Protein AF-A0A0C9XLL5-F1 (afdb_monomer)

Solvent-accessible surface area (backbone atoms only — not comparable to full-atom values): 9122 Å² total; per-residue (Å²): 134,85,80,80,77,79,77,71,80,75,76,71,83,69,91,74,73,85,79,80,63,70,62,40,36,56,24,66,57,51,36,49,48,52,44,68,40,61,36,88,85,76,71,39,25,60,78,68,57,60,65,78,82,30,61,95,36,66,70,51,41,51,52,50,52,53,38,50,56,54,44,56,51,38,53,75,52,70,66,37,65,68,56,43,41,71,76,36,52,50,42,59,31,64,96,36,18,88,43,14,66,64,52,38,53,51,51,52,51,54,57,54,53,67,67,54,70,58,96,68,65,84,87,74,72,88,76,86,73,87,80,89,86,81,84,81,90,79,88,87,83,88,133

Radius of gyration: 28.2 Å; Cα contacts (8 Å, |Δi|>4): 95; chains: 1; bounding box: 56×106×35 Å

Secondary structure (DSSP, 8-state):
-----------------PPP--SSTTHHHHHHHHHHSPPTTTSS-GGG--GGGTTT-HHHHHHHHHHHHHHHHHHHTTT-HHHHHHH-GGGT-GGGTTTHHHHHHHHHHHHHHHHS--SS-----------------------

Organism: NCBI:txid1095629

Structure (mmCIF, N/CA/C/O backbone):
data_AF-A0A0C9XLL5-F1
#
_entry.id   AF-A0A0C9XLL5-F1
#
loop_
_atom_site.group_PDB
_atom_site.id
_atom_site.type_symbol
_atom_site.label_atom_id
_atom_site.label_alt_id
_atom_site.label_comp_id
_atom_site.label_asym_id
_atom_site.label_entity_id
_atom_site.label_seq_id
_atom_site.pdbx_PDB_ins_code
_atom_site.Cartn_x
_atom_site.Cartn_y
_atom_site.Cartn_z
_atom_site.occupancy
_atom_site.B_iso_or_equiv
_atom_site.auth_seq_id
_atom_site.auth_comp_id
_atom_site.auth_asym_id
_atom_site.auth_atom_id
_atom_site.pdbx_PDB_model_num
ATOM 1 N N . SER A 1 1 ? 40.846 -30.396 18.733 1.00 47.41 1 SER A N 1
ATOM 2 C CA . SER A 1 1 ? 40.254 -29.055 18.605 1.00 47.41 1 SER A CA 1
ATOM 3 C C . SER A 1 1 ? 39.595 -28.945 17.247 1.00 47.41 1 SER A C 1
ATOM 5 O O . SER A 1 1 ? 40.275 -28.665 16.270 1.00 47.41 1 SER A O 1
ATOM 7 N N . GLU A 1 2 ? 38.308 -29.281 17.164 1.00 43.75 2 GLU A N 1
ATOM 8 C CA . GLU A 1 2 ? 37.515 -29.089 15.946 1.00 43.75 2 GLU A CA 1
ATOM 9 C C . GLU A 1 2 ? 37.257 -27.595 15.758 1.00 43.75 2 GLU A C 1
ATOM 11 O O . GLU A 1 2 ? 36.658 -26.938 16.610 1.00 43.75 2 GLU A O 1
ATOM 16 N N . ALA A 1 3 ? 37.757 -27.048 14.653 1.00 49.66 3 ALA A N 1
ATOM 17 C CA . ALA A 1 3 ? 37.430 -25.702 14.225 1.00 49.66 3 ALA A CA 1
ATOM 18 C C . ALA A 1 3 ? 35.967 -25.700 13.765 1.00 49.66 3 ALA A C 1
ATOM 20 O O . ALA A 1 3 ? 35.646 -26.193 12.684 1.00 49.66 3 ALA A O 1
ATOM 21 N N . GLY A 1 4 ? 35.079 -25.171 14.609 1.00 49.53 4 GLY A N 1
ATOM 22 C CA . GLY A 1 4 ? 33.696 -24.898 14.242 1.00 49.53 4 GLY A CA 1
ATOM 23 C C . GLY A 1 4 ? 33.673 -23.973 13.031 1.00 49.53 4 GLY A C 1
ATOM 24 O O . GLY A 1 4 ? 33.937 -22.778 13.155 1.00 49.53 4 GLY A O 1
ATOM 25 N N . SER A 1 5 ? 33.395 -24.535 11.854 1.00 48.09 5 SER A N 1
ATOM 26 C CA . SER A 1 5 ? 33.100 -23.757 10.656 1.00 48.09 5 SER A CA 1
ATOM 27 C C . SER A 1 5 ? 31.869 -22.913 10.944 1.00 48.09 5 SER A C 1
ATOM 29 O O . SER A 1 5 ? 30.747 -23.413 10.987 1.00 48.09 5 SER A O 1
ATOM 31 N N . ILE A 1 6 ? 32.097 -21.621 11.163 1.00 48.56 6 ILE A N 1
ATOM 32 C CA . ILE A 1 6 ? 31.062 -20.599 11.163 1.00 48.56 6 ILE A CA 1
ATOM 33 C C . ILE A 1 6 ? 30.532 -20.576 9.731 1.00 48.56 6 ILE A C 1
ATOM 35 O O . ILE A 1 6 ? 31.132 -19.977 8.838 1.00 48.56 6 ILE A O 1
ATOM 39 N N . ILE A 1 7 ? 29.434 -21.292 9.498 1.00 50.47 7 ILE A N 1
ATOM 40 C CA . ILE A 1 7 ? 28.661 -21.186 8.268 1.00 50.47 7 ILE A CA 1
ATOM 41 C C . ILE A 1 7 ? 28.067 -19.780 8.296 1.00 50.47 7 ILE A C 1
ATOM 43 O O . ILE A 1 7 ? 26.999 -19.548 8.857 1.00 50.47 7 ILE A O 1
ATOM 47 N N . ALA A 1 8 ? 28.798 -18.813 7.743 1.00 49.16 8 ALA A N 1
ATOM 48 C CA . ALA 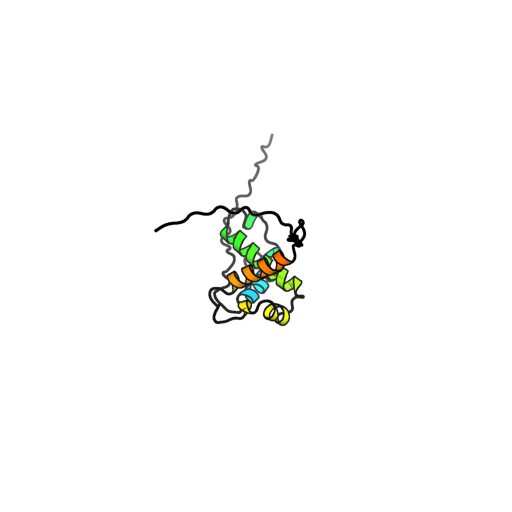A 1 8 ? 28.204 -17.545 7.370 1.00 49.16 8 ALA A CA 1
ATOM 49 C C . ALA A 1 8 ? 27.037 -17.885 6.430 1.00 49.16 8 ALA A C 1
ATOM 51 O O . ALA A 1 8 ? 27.262 -18.615 5.455 1.00 49.16 8 ALA A O 1
ATOM 52 N N . PRO A 1 9 ? 25.800 -17.443 6.718 1.00 51.94 9 PRO A N 1
ATOM 53 C CA . PRO A 1 9 ? 24.673 -17.734 5.854 1.00 51.94 9 PRO A CA 1
ATOM 54 C C . PRO A 1 9 ? 24.999 -17.148 4.485 1.00 51.94 9 PRO A C 1
ATOM 56 O O . PRO A 1 9 ? 25.094 -15.935 4.296 1.00 51.94 9 PRO A O 1
ATOM 59 N N . THR A 1 10 ? 25.251 -18.035 3.527 1.00 50.78 10 THR A N 1
ATOM 60 C CA . THR A 1 10 ? 25.358 -17.674 2.124 1.00 50.78 10 THR A CA 1
ATOM 61 C C . THR A 1 10 ? 23.991 -17.126 1.763 1.00 50.78 10 THR A C 1
ATOM 63 O O . THR A 1 10 ? 23.022 -17.877 1.681 1.00 50.78 10 THR A O 1
ATOM 66 N N . PHE A 1 11 ? 23.894 -15.799 1.652 1.00 51.62 11 PHE A N 1
ATOM 67 C CA . PHE A 1 11 ? 22.674 -15.112 1.255 1.00 51.62 11 PHE A CA 1
ATOM 68 C C . PHE A 1 11 ? 22.254 -15.679 -0.093 1.00 51.62 11 PHE A C 1
ATOM 70 O O . PHE A 1 11 ? 22.790 -15.293 -1.136 1.00 51.62 11 PHE A O 1
ATOM 77 N N . GLN A 1 12 ? 21.322 -16.635 -0.064 1.00 52.62 12 GLN A N 1
ATOM 78 C CA . GLN A 1 12 ? 20.666 -17.122 -1.258 1.00 52.62 12 GLN A CA 1
ATOM 79 C C . GLN A 1 12 ? 20.182 -15.879 -1.983 1.00 52.62 12 GLN A C 1
ATOM 81 O O . GLN A 1 12 ? 19.473 -15.042 -1.418 1.00 52.62 12 GLN A O 1
ATOM 86 N N . HIS A 1 13 ? 20.666 -15.704 -3.210 1.00 50.34 13 HIS A N 1
ATOM 87 C CA . HIS A 1 13 ? 20.252 -14.605 -4.054 1.00 50.34 13 HIS A CA 1
ATOM 88 C C . HIS A 1 13 ? 18.809 -14.893 -4.435 1.00 50.34 13 HIS A C 1
ATOM 90 O O . HIS A 1 13 ? 18.504 -15.531 -5.438 1.00 50.34 13 HIS A O 1
ATOM 96 N N . PHE A 1 14 ? 17.910 -14.517 -3.541 1.00 57.44 14 PHE A N 1
ATOM 97 C CA . PHE A 1 14 ? 16.517 -14.796 -3.700 1.00 57.44 14 PHE A CA 1
ATOM 98 C C . PHE A 1 14 ? 16.015 -13.966 -4.881 1.00 57.44 14 PHE A C 1
ATOM 100 O O . PHE A 1 14 ? 15.966 -12.731 -4.828 1.00 57.44 14 PHE A O 1
ATOM 107 N N . ASN A 1 15 ? 15.657 -14.659 -5.961 1.00 64.00 15 ASN A N 1
ATOM 108 C CA . ASN A 1 15 ? 15.034 -14.092 -7.155 1.00 64.00 15 ASN A CA 1
ATOM 109 C C . ASN A 1 15 ? 13.546 -13.775 -6.912 1.00 64.00 15 ASN A C 1
ATOM 111 O O . ASN A 1 15 ? 12.718 -13.947 -7.802 1.00 64.00 15 ASN A O 1
ATOM 115 N N . PHE A 1 16 ? 13.174 -13.344 -5.703 1.00 70.94 16 PHE A N 1
ATOM 116 C CA . PHE A 1 16 ? 11.842 -12.815 -5.444 1.00 70.94 16 PHE A CA 1
ATOM 117 C C . PHE A 1 16 ? 11.875 -11.287 -5.457 1.00 70.94 16 PHE A C 1
ATOM 119 O O . PHE A 1 16 ? 12.710 -10.640 -4.826 1.00 70.94 16 PHE A O 1
ATOM 126 N N . ALA A 1 17 ? 10.944 -10.703 -6.206 1.00 76.88 17 ALA A N 1
ATOM 127 C CA . ALA A 1 17 ? 10.742 -9.267 -6.295 1.00 76.88 17 ALA A CA 1
ATOM 128 C C . ALA A 1 17 ? 9.326 -8.937 -5.832 1.00 76.88 17 ALA A C 1
ATOM 130 O O . ALA A 1 17 ? 8.379 -9.673 -6.108 1.00 76.88 17 ALA A O 1
ATOM 131 N N . ILE A 1 18 ? 9.169 -7.803 -5.149 1.00 80.50 18 ILE A N 1
ATOM 132 C CA . ILE A 1 18 ? 7.838 -7.300 -4.814 1.00 80.50 18 ILE A CA 1
ATOM 133 C C . ILE A 1 18 ? 7.176 -6.833 -6.124 1.00 80.50 18 ILE A C 1
ATOM 135 O O . ILE A 1 18 ? 7.711 -5.901 -6.752 1.00 80.50 18 ILE A O 1
ATOM 139 N N . PRO A 1 19 ? 6.041 -7.436 -6.540 1.00 81.88 19 PRO A N 1
ATOM 140 C CA . PRO A 1 19 ? 5.427 -7.124 -7.824 1.00 81.88 19 PRO A CA 1
ATOM 141 C C . PRO A 1 19 ? 4.947 -5.677 -7.870 1.00 81.88 19 PRO A C 1
ATOM 143 O O . PRO A 1 19 ? 4.444 -5.139 -6.875 1.00 81.88 19 PRO A O 1
ATOM 146 N N . ASP A 1 20 ? 5.079 -5.044 -9.032 1.00 83.69 20 ASP A N 1
ATOM 147 C CA . ASP A 1 20 ? 4.615 -3.675 -9.225 1.00 83.69 20 ASP A CA 1
ATOM 148 C C . ASP A 1 20 ? 3.090 -3.579 -9.165 1.00 83.69 20 ASP A C 1
ATOM 150 O O . ASP A 1 20 ? 2.354 -4.450 -9.624 1.00 83.69 20 ASP A O 1
ATOM 154 N N . LEU A 1 21 ? 2.606 -2.480 -8.589 1.00 81.38 21 LEU A N 1
ATOM 155 C CA . LEU A 1 21 ? 1.175 -2.251 -8.375 1.00 81.38 21 LEU A CA 1
ATOM 156 C C . LEU A 1 21 ? 0.442 -1.895 -9.684 1.00 81.38 21 LEU A C 1
ATOM 158 O O . LEU A 1 21 ? -0.785 -1.981 -9.758 1.00 81.38 21 LEU A O 1
ATOM 162 N N . GLY A 1 22 ? 1.188 -1.558 -10.741 1.00 79.62 22 GLY A N 1
ATOM 163 C CA . GLY A 1 22 ? 0.651 -1.058 -12.004 1.00 79.62 22 GLY A CA 1
ATOM 164 C C . GLY A 1 22 ? 0.127 0.378 -11.892 1.00 79.62 22 GLY A C 1
ATOM 165 O O . GLY A 1 22 ? 0.213 1.015 -10.844 1.00 79.62 22 GLY A O 1
ATOM 166 N N . ARG A 1 23 ? -0.415 0.899 -12.996 1.00 78.56 23 ARG A N 1
ATOM 167 C CA . ARG A 1 23 ? -0.879 2.292 -13.123 1.00 78.56 23 ARG A CA 1
ATOM 168 C C . ARG A 1 23 ? -2.405 2.368 -13.188 1.00 78.56 23 ARG A C 1
ATOM 170 O O . ARG A 1 23 ? -2.969 2.834 -14.169 1.00 78.56 23 ARG A O 1
ATOM 177 N N . THR A 1 24 ? -3.078 1.815 -12.180 1.00 80.12 24 THR A N 1
ATOM 178 C CA . THR A 1 24 ? -4.549 1.711 -12.152 1.00 80.12 24 THR A CA 1
ATOM 179 C C . THR A 1 24 ? -5.147 2.499 -10.984 1.00 80.12 24 THR A C 1
ATOM 181 O O . THR A 1 24 ? -4.518 2.640 -9.932 1.00 80.12 24 THR A O 1
ATOM 184 N N . CYS A 1 25 ? -6.384 2.981 -11.138 1.00 75.50 25 CYS A N 1
ATOM 185 C CA . CYS A 1 25 ? -7.188 3.626 -10.085 1.00 75.50 25 CYS A CA 1
ATOM 186 C C . CYS A 1 25 ? -7.678 2.645 -8.996 1.00 75.50 25 CYS A C 1
ATOM 188 O O . CYS A 1 25 ? -8.533 2.958 -8.182 1.00 75.50 25 CYS A O 1
ATOM 190 N N . SER A 1 26 ? -7.134 1.431 -8.944 1.00 84.00 26 SER A N 1
ATOM 191 C CA . SER A 1 26 ? -7.367 0.474 -7.854 1.00 84.00 26 SER A CA 1
ATOM 192 C C . SER A 1 26 ? -6.072 -0.223 -7.441 1.00 84.00 26 SER A C 1
ATOM 194 O O . SER A 1 26 ? -6.086 -1.283 -6.818 1.00 84.00 26 SER A O 1
ATOM 196 N N . ALA A 1 27 ? -4.926 0.381 -7.773 1.00 88.81 27 ALA A N 1
ATOM 197 C CA . ALA A 1 27 ? -3.609 -0.136 -7.421 1.00 88.81 27 ALA A CA 1
ATOM 198 C C . ALA A 1 27 ? -3.431 -0.286 -5.898 1.00 88.81 27 ALA A C 1
ATOM 200 O O . ALA A 1 27 ? -2.720 -1.182 -5.452 1.00 88.81 27 ALA A O 1
ATOM 201 N N . TRP A 1 28 ? -4.116 0.535 -5.096 1.00 90.38 28 TRP A N 1
ATOM 202 C CA . TRP A 1 28 ? -4.091 0.437 -3.636 1.00 90.38 28 TRP A CA 1
ATOM 203 C C . TRP A 1 28 ? -4.753 -0.855 -3.125 1.00 90.38 28 TRP A C 1
ATOM 205 O O . TRP A 1 28 ? -4.265 -1.439 -2.168 1.00 90.38 28 TRP A O 1
ATOM 215 N N . LYS A 1 29 ? -5.765 -1.407 -3.810 1.00 91.88 29 LYS A N 1
ATOM 216 C CA . LYS A 1 29 ? -6.338 -2.718 -3.445 1.00 91.88 29 LYS A CA 1
ATOM 217 C C . LYS A 1 29 ? -5.321 -3.845 -3.600 1.00 91.88 29 LYS A C 1
ATOM 219 O O . LYS A 1 29 ? -5.270 -4.771 -2.799 1.00 91.88 29 LYS A O 1
ATOM 224 N N . ARG A 1 30 ? -4.456 -3.742 -4.616 1.00 90.88 30 ARG A N 1
ATOM 225 C CA . ARG A 1 30 ? -3.343 -4.684 -4.808 1.00 90.88 30 ARG A CA 1
ATOM 226 C C . ARG A 1 30 ? -2.307 -4.570 -3.699 1.00 90.88 30 ARG A C 1
ATOM 228 O O . ARG A 1 30 ? -1.656 -5.564 -3.414 1.00 90.88 30 ARG A O 1
ATOM 235 N N . VAL A 1 31 ? -2.159 -3.397 -3.079 1.00 91.25 31 VAL A N 1
ATOM 236 C CA . VAL A 1 31 ? -1.324 -3.245 -1.882 1.00 91.25 31 VAL A CA 1
ATOM 237 C C . VAL A 1 31 ? -1.882 -4.087 -0.749 1.00 91.25 31 VAL A C 1
ATOM 239 O O . VAL A 1 31 ? -1.129 -4.877 -0.198 1.00 91.25 31 VAL A O 1
ATOM 242 N N . ILE A 1 32 ? -3.180 -3.960 -0.453 1.00 91.94 32 ILE A N 1
ATOM 243 C CA . ILE A 1 32 ? -3.836 -4.735 0.610 1.00 91.94 32 ILE A CA 1
ATOM 244 C C . ILE A 1 32 ? -3.674 -6.231 0.338 1.00 91.94 32 ILE A C 1
ATOM 246 O O . ILE A 1 32 ? -3.134 -6.957 1.166 1.00 91.94 32 ILE A O 1
ATOM 250 N N . LYS A 1 33 ? -3.977 -6.651 -0.896 1.00 90.31 33 LYS A N 1
ATOM 251 C CA . LYS A 1 33 ? -3.784 -8.028 -1.358 1.00 90.31 33 LYS A CA 1
ATOM 252 C C . LYS A 1 33 ? -2.342 -8.515 -1.161 1.00 90.31 33 LYS A C 1
ATOM 254 O O . LYS A 1 33 ? -2.127 -9.555 -0.564 1.00 90.31 33 LYS A O 1
ATOM 259 N N . GLN A 1 34 ? -1.341 -7.757 -1.613 1.00 88.69 34 GLN A N 1
ATOM 260 C CA . GLN A 1 34 ? 0.076 -8.121 -1.448 1.00 88.69 34 GLN A CA 1
ATOM 261 C C . GLN A 1 34 ? 0.544 -8.114 0.013 1.00 88.69 34 GLN A C 1
ATOM 263 O O . GLN A 1 34 ? 1.541 -8.761 0.328 1.00 88.69 34 GLN A O 1
ATOM 268 N N . TRP A 1 35 ? -0.108 -7.336 0.876 1.00 90.38 35 TRP A N 1
ATOM 269 C CA . TRP A 1 35 ? 0.240 -7.228 2.286 1.00 90.38 35 TRP A CA 1
ATOM 270 C C . TRP A 1 35 ? -0.296 -8.407 3.100 1.00 90.38 35 TRP A C 1
ATOM 272 O O . TRP A 1 35 ? 0.408 -8.916 3.970 1.00 90.38 35 TRP A O 1
ATOM 282 N N . GLU A 1 36 ? -1.515 -8.850 2.790 1.00 88.75 36 GLU A N 1
ATOM 283 C CA . GLU A 1 36 ? -2.218 -9.909 3.518 1.00 88.75 36 GLU A CA 1
ATOM 284 C C . GLU A 1 36 ? -2.015 -11.301 2.915 1.00 88.75 36 GLU A C 1
ATOM 286 O O . GLU A 1 36 ? -1.960 -12.283 3.654 1.00 88.75 36 GLU A O 1
ATOM 291 N N . GLU A 1 37 ? -1.878 -11.412 1.592 1.00 87.69 37 GLU A N 1
ATOM 292 C CA . GLU A 1 37 ? -1.715 -12.712 0.950 1.00 87.69 37 GLU A CA 1
ATOM 293 C C . GLU A 1 37 ? -0.313 -13.279 1.153 1.00 87.69 37 GLU A C 1
ATOM 295 O O . GLU A 1 37 ? 0.715 -12.613 0.992 1.00 87.69 37 GLU A O 1
ATOM 300 N N . VAL A 1 38 ? -0.284 -14.575 1.457 1.00 84.12 38 VAL A N 1
ATOM 301 C CA . VAL A 1 38 ? 0.948 -15.352 1.509 1.00 84.12 38 VAL A CA 1
ATOM 302 C C . VAL A 1 38 ? 1.518 -15.444 0.101 1.00 84.12 38 VAL A C 1
ATOM 304 O O . VAL A 1 38 ? 0.881 -15.968 -0.815 1.00 84.12 38 VAL A O 1
ATOM 307 N N . ASN A 1 39 ? 2.747 -14.965 -0.082 1.00 79.00 39 ASN A N 1
ATOM 308 C CA . ASN A 1 39 ? 3.409 -15.095 -1.367 1.00 79.00 39 ASN A CA 1
ATOM 309 C C . ASN A 1 39 ? 3.726 -16.584 -1.622 1.00 79.00 39 ASN A C 1
ATOM 311 O O . ASN A 1 39 ? 4.364 -17.225 -0.782 1.00 79.00 39 ASN A O 1
ATOM 315 N N . PRO A 1 40 ? 3.325 -17.160 -2.770 1.00 78.69 40 PRO A N 1
ATOM 316 C CA . PRO A 1 40 ? 3.490 -18.589 -3.030 1.00 78.69 40 PRO A CA 1
ATOM 317 C C . PRO A 1 40 ? 4.958 -19.027 -3.088 1.00 78.69 40 PRO A C 1
ATOM 319 O O . PRO A 1 40 ? 5.234 -20.202 -2.837 1.00 78.69 40 PRO A O 1
ATOM 322 N N . VAL A 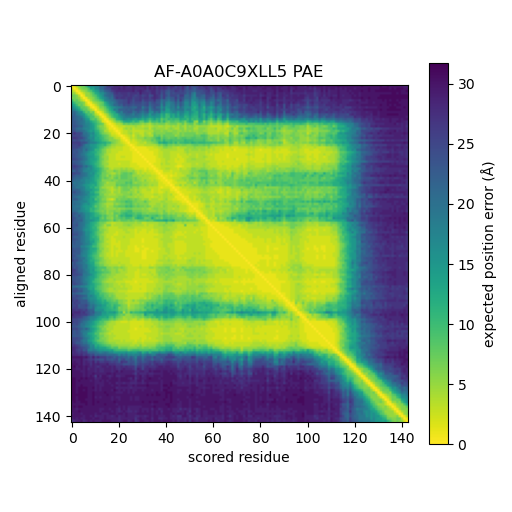1 41 ? 5.871 -18.097 -3.397 1.00 78.38 41 VAL A N 1
ATOM 323 C CA . VAL A 1 41 ? 7.318 -18.327 -3.488 1.00 78.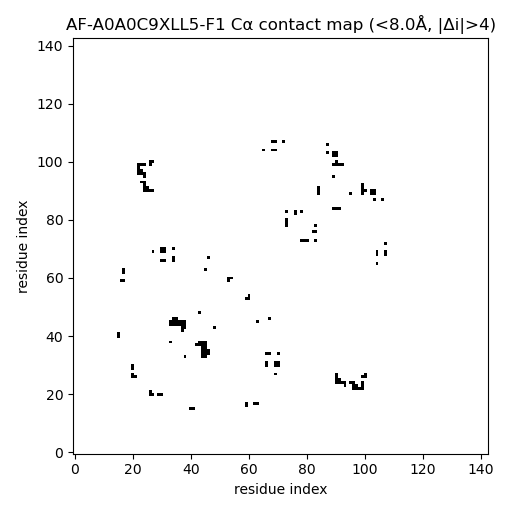38 41 VAL A CA 1
ATOM 324 C C . VAL A 1 41 ? 7.956 -18.293 -2.108 1.00 78.38 41 VAL A C 1
ATOM 326 O O . VAL A 1 41 ? 8.661 -19.225 -1.742 1.00 78.38 41 VAL A O 1
ATOM 329 N N . THR A 1 42 ? 7.704 -17.238 -1.330 1.00 77.75 42 THR A N 1
ATOM 330 C CA . THR A 1 42 ? 8.361 -17.084 -0.025 1.00 77.75 42 THR A CA 1
ATOM 331 C C . THR A 1 42 ? 7.645 -17.824 1.095 1.00 77.75 42 THR A C 1
ATOM 333 O O . THR A 1 42 ? 8.245 -18.025 2.135 1.00 77.75 42 THR A O 1
ATOM 336 N N . LYS A 1 43 ? 6.379 -18.224 0.911 1.00 81.38 43 LYS A N 1
ATOM 337 C CA . LYS A 1 43 ? 5.497 -18.767 1.964 1.00 81.38 43 LYS A CA 1
ATOM 338 C C . LYS A 1 43 ? 5.258 -17.812 3.141 1.00 81.38 43 LYS A C 1
ATOM 340 O O . LYS A 1 43 ? 4.682 -18.217 4.144 1.00 81.38 43 LYS A O 1
ATOM 345 N N . HIS A 1 44 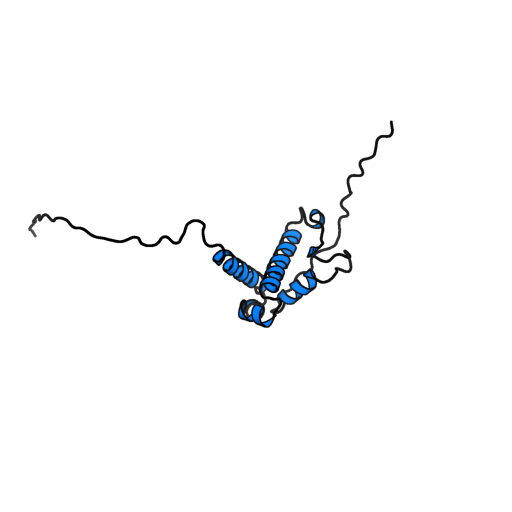? 5.611 -16.536 2.984 1.00 82.19 44 HIS A N 1
ATOM 346 C CA . HIS A 1 44 ? 5.387 -15.486 3.974 1.00 82.19 44 HIS A CA 1
ATOM 347 C C . HIS A 1 44 ? 4.562 -14.345 3.378 1.00 82.19 44 HIS A C 1
ATOM 349 O O . HIS A 1 44 ? 4.685 -14.017 2.191 1.00 82.19 44 HIS A O 1
ATOM 355 N N . THR A 1 45 ? 3.738 -13.719 4.216 1.00 86.94 45 THR A N 1
ATOM 356 C CA . THR A 1 45 ? 3.077 -12.453 3.877 1.00 86.94 45 THR A CA 1
ATOM 357 C C . THR A 1 45 ? 4.099 -11.318 3.901 1.00 86.94 45 THR A C 1
ATOM 359 O O . THR A 1 45 ? 5.137 -11.432 4.552 1.00 86.94 45 THR A O 1
ATOM 362 N N . LEU A 1 46 ? 3.842 -10.207 3.206 1.00 84.94 46 LEU A N 1
ATOM 363 C CA . LEU A 1 46 ? 4.826 -9.121 3.114 1.00 84.94 46 LEU A CA 1
ATOM 364 C C . LEU A 1 46 ? 5.142 -8.460 4.472 1.00 84.94 46 LEU A C 1
ATOM 366 O O . LEU A 1 46 ? 6.242 -7.933 4.646 1.00 84.94 46 LEU A O 1
ATOM 370 N N . LYS A 1 47 ? 4.211 -8.513 5.436 1.00 85.38 47 LYS A N 1
ATOM 371 C CA . LYS A 1 47 ? 4.436 -8.049 6.818 1.00 85.38 47 LYS A CA 1
ATOM 372 C C . LYS A 1 47 ? 5.390 -8.948 7.614 1.00 85.38 47 LYS A C 1
ATOM 374 O O . LYS A 1 47 ? 6.044 -8.450 8.522 1.00 85.38 47 LYS A O 1
ATOM 379 N N . ASP A 1 48 ? 5.492 -10.227 7.249 1.00 86.56 48 ASP A N 1
ATOM 380 C CA . ASP A 1 48 ? 6.305 -11.230 7.949 1.00 86.56 48 ASP A CA 1
ATOM 381 C C . ASP A 1 48 ? 7.678 -11.432 7.284 1.00 86.56 48 ASP A C 1
ATOM 383 O O . ASP A 1 48 ? 8.427 -12.340 7.642 1.00 86.56 48 ASP A O 1
ATOM 387 N N . TRP A 1 49 ? 8.015 -10.625 6.272 1.00 84.62 49 TRP A N 1
ATOM 388 C CA . TRP A 1 49 ? 9.318 -10.710 5.619 1.00 84.62 49 TRP A CA 1
ATOM 389 C C . TRP A 1 49 ? 10.430 -10.272 6.570 1.00 84.62 49 TRP A C 1
ATOM 391 O O . TRP A 1 49 ? 10.378 -9.187 7.149 1.00 84.62 49 TRP A O 1
ATOM 401 N N . LEU A 1 50 ? 11.470 -11.100 6.664 1.00 82.94 50 LEU A N 1
ATOM 402 C CA . LEU A 1 50 ? 12.668 -10.802 7.442 1.00 82.94 50 LEU A CA 1
ATOM 403 C C . LEU A 1 50 ? 13.371 -9.554 6.894 1.00 82.94 50 LEU A C 1
ATOM 405 O O . LEU A 1 50 ? 13.477 -9.374 5.679 1.00 82.94 50 LEU A O 1
ATOM 409 N N . GLU A 1 51 ? 13.899 -8.713 7.789 1.00 80.81 51 GLU A N 1
ATOM 410 C CA . GLU A 1 51 ? 14.587 -7.468 7.411 1.00 80.81 51 GLU A CA 1
ATOM 411 C C . GLU A 1 51 ? 15.726 -7.726 6.419 1.00 80.81 51 GLU A C 1
ATOM 413 O O . GLU A 1 51 ? 15.896 -7.019 5.426 1.00 80.81 51 GLU A O 1
ATOM 418 N N . GLU A 1 52 ? 16.462 -8.808 6.651 1.00 81.44 52 GLU A N 1
ATOM 419 C CA . GLU A 1 52 ? 17.591 -9.262 5.844 1.00 81.44 52 GLU A CA 1
ATOM 420 C C . GLU A 1 52 ? 17.239 -9.488 4.367 1.00 81.44 52 GLU A C 1
ATOM 422 O O . GLU A 1 52 ? 18.106 -9.379 3.504 1.00 81.44 52 GLU A O 1
ATOM 427 N N . TRP A 1 53 ? 15.969 -9.750 4.045 1.00 77.19 53 TRP A N 1
ATOM 428 C CA . TRP A 1 53 ? 15.527 -10.018 2.673 1.00 77.19 53 TRP A CA 1
ATOM 429 C C . TRP A 1 53 ? 15.433 -8.762 1.808 1.00 77.19 53 TRP A C 1
ATOM 431 O O . TRP A 1 53 ? 15.421 -8.847 0.577 1.00 77.19 53 TRP A O 1
ATOM 441 N N . TYR A 1 54 ? 15.356 -7.587 2.430 1.00 79.62 54 TYR A N 1
ATOM 442 C CA . TYR A 1 54 ? 15.284 -6.305 1.730 1.00 79.62 54 TYR A CA 1
ATOM 443 C C . TYR A 1 54 ? 16.351 -5.302 2.183 1.00 79.62 54 TYR A C 1
ATOM 445 O O . TYR A 1 54 ? 16.544 -4.278 1.518 1.00 79.62 54 TYR A O 1
ATOM 453 N N . LYS A 1 55 ? 17.087 -5.587 3.262 1.00 77.00 55 LYS A N 1
ATOM 454 C CA . LYS A 1 55 ? 18.253 -4.810 3.693 1.00 77.00 55 LYS A CA 1
ATOM 455 C C . LYS A 1 55 ? 19.310 -4.792 2.583 1.00 77.00 55 LYS A C 1
ATOM 457 O O . LYS A 1 55 ? 19.642 -5.817 2.001 1.00 77.00 55 LYS A O 1
ATOM 462 N N . GLY A 1 56 ? 19.782 -3.600 2.216 1.00 76.62 56 GLY A N 1
ATOM 463 C CA . GLY A 1 56 ? 20.696 -3.402 1.079 1.00 76.62 56 GLY A CA 1
ATOM 464 C C . GLY A 1 56 ? 20.028 -3.379 -0.307 1.00 76.62 56 GLY A C 1
ATOM 465 O O . GLY A 1 56 ? 20.653 -2.946 -1.271 1.00 76.62 56 GLY A O 1
ATOM 466 N N . ARG A 1 57 ? 18.741 -3.743 -0.426 1.00 78.88 57 ARG A N 1
ATOM 467 C CA . ARG A 1 57 ? 17.948 -3.633 -1.665 1.00 78.88 57 ARG A CA 1
ATOM 468 C C . ARG A 1 57 ? 16.987 -2.447 -1.569 1.00 78.88 57 ARG A C 1
ATOM 470 O O . ARG A 1 57 ? 15.793 -2.608 -1.314 1.00 78.88 57 ARG A O 1
ATOM 477 N N . SER A 1 58 ? 17.507 -1.239 -1.804 1.00 79.69 58 SER A N 1
ATOM 478 C CA . SER A 1 58 ? 16.782 0.035 -1.623 1.00 79.69 58 SER A CA 1
ATOM 479 C C . SER A 1 58 ? 15.409 0.081 -2.312 1.00 79.69 58 SER A C 1
ATOM 481 O O . SER A 1 58 ? 14.442 0.581 -1.734 1.00 79.69 58 SER A O 1
ATOM 483 N N . ALA A 1 59 ? 15.284 -0.500 -3.509 1.00 82.81 59 ALA A N 1
ATOM 484 C CA . ALA A 1 59 ? 14.019 -0.576 -4.238 1.00 82.81 59 ALA A CA 1
ATOM 485 C C . ALA A 1 59 ? 12.978 -1.478 -3.545 1.00 82.81 59 ALA A C 1
ATOM 487 O O . ALA A 1 59 ? 11.803 -1.117 -3.478 1.00 82.81 59 ALA A O 1
ATOM 488 N N . MET A 1 60 ? 13.389 -2.629 -3.001 1.00 83.75 60 MET A N 1
ATOM 489 C CA . MET A 1 60 ? 12.491 -3.544 -2.281 1.00 83.75 60 MET A CA 1
ATOM 490 C C . MET A 1 60 ? 12.065 -2.957 -0.939 1.00 83.75 60 MET A C 1
ATOM 492 O O . MET A 1 60 ? 10.873 -2.943 -0.641 1.00 83.75 60 MET A O 1
ATOM 496 N N . ALA A 1 61 ? 13.012 -2.391 -0.187 1.00 86.12 61 ALA A N 1
ATOM 497 C CA . ALA A 1 61 ? 12.719 -1.691 1.061 1.00 86.1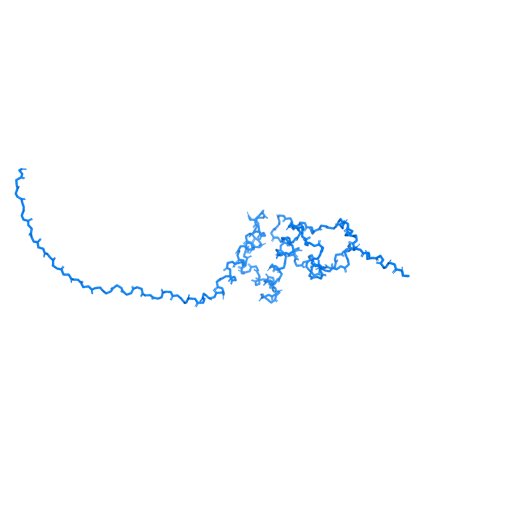2 61 ALA A CA 1
ATOM 498 C C . ALA A 1 61 ? 11.713 -0.550 0.830 1.00 86.12 61 ALA A C 1
ATOM 500 O O . ALA A 1 61 ? 10.688 -0.461 1.503 1.00 86.12 61 ALA A O 1
ATOM 501 N N . SER A 1 62 ? 11.936 0.267 -0.206 1.00 87.44 62 SER A N 1
ATOM 502 C CA . SER A 1 62 ? 11.014 1.346 -0.583 1.00 87.44 62 SER A CA 1
ATOM 503 C C . SER A 1 62 ? 9.620 0.815 -0.917 1.00 87.44 62 SER A C 1
ATOM 505 O O . SER A 1 62 ? 8.619 1.353 -0.447 1.00 87.44 62 SER A O 1
ATOM 507 N N . LYS A 1 63 ? 9.536 -0.264 -1.703 1.00 89.94 63 LYS A N 1
ATOM 508 C CA . LYS A 1 63 ? 8.269 -0.914 -2.056 1.00 89.94 63 LYS A CA 1
ATOM 509 C C . LYS A 1 63 ? 7.527 -1.435 -0.819 1.00 89.94 63 LYS A C 1
ATOM 511 O O . LYS A 1 63 ? 6.312 -1.243 -0.737 1.00 89.94 63 LYS A O 1
ATOM 516 N N . GLN A 1 64 ? 8.223 -2.062 0.125 1.00 89.88 64 GLN A N 1
ATOM 517 C CA . GLN A 1 64 ? 7.630 -2.557 1.367 1.00 89.88 64 GLN A CA 1
ATOM 518 C C . GLN A 1 64 ? 7.096 -1.399 2.221 1.00 89.88 64 GLN A C 1
ATOM 520 O O . GLN A 1 64 ? 5.925 -1.415 2.590 1.00 89.88 64 GLN A O 1
ATOM 525 N N . ILE A 1 65 ? 7.893 -0.346 2.437 1.00 90.00 65 ILE A N 1
ATOM 526 C CA . ILE A 1 65 ? 7.488 0.841 3.210 1.00 90.00 65 ILE A CA 1
ATOM 527 C C . ILE A 1 65 ? 6.246 1.507 2.605 1.00 90.00 65 ILE A C 1
ATOM 529 O O . ILE A 1 65 ? 5.329 1.889 3.332 1.00 90.00 65 ILE A O 1
ATOM 533 N N . GLN A 1 66 ? 6.178 1.630 1.275 1.00 91.56 66 GLN A N 1
ATOM 534 C CA . GLN A 1 66 ? 4.996 2.174 0.596 1.00 91.56 66 GLN A CA 1
ATOM 535 C C . GLN A 1 66 ? 3.744 1.343 0.886 1.00 91.56 66 GLN A C 1
ATOM 537 O O . GLN A 1 66 ? 2.688 1.899 1.180 1.00 91.56 66 GLN A O 1
ATOM 542 N N . ARG A 1 67 ? 3.872 0.013 0.815 1.00 92.62 67 ARG A N 1
ATOM 543 C CA . ARG A 1 67 ? 2.757 -0.911 1.038 1.00 92.62 67 ARG A CA 1
ATOM 544 C C . ARG A 1 67 ? 2.292 -0.874 2.489 1.00 92.62 67 ARG A C 1
ATOM 546 O O . ARG A 1 67 ? 1.100 -0.710 2.721 1.00 92.62 67 ARG A O 1
ATOM 553 N N . LYS A 1 68 ? 3.242 -0.874 3.427 1.00 92.50 68 LYS A N 1
ATOM 554 C CA . LYS A 1 68 ? 2.993 -0.683 4.858 1.00 92.50 68 LYS A CA 1
ATOM 555 C C . LYS A 1 68 ? 2.220 0.604 5.126 1.00 92.50 68 LYS A C 1
ATOM 557 O O . LYS A 1 68 ? 1.192 0.577 5.777 1.00 92.50 68 LYS A O 1
ATOM 562 N N . THR A 1 69 ? 2.686 1.722 4.567 1.00 93.75 69 THR A N 1
ATOM 563 C CA . THR A 1 69 ? 2.075 3.046 4.782 1.00 93.75 69 THR A CA 1
ATOM 564 C C . THR A 1 69 ? 0.607 3.079 4.356 1.00 93.75 69 THR A C 1
ATOM 566 O O . THR A 1 69 ? -0.231 3.615 5.071 1.00 93.75 69 THR A O 1
ATOM 569 N N . ILE A 1 70 ? 0.291 2.520 3.185 1.00 93.44 70 ILE A N 1
ATOM 570 C CA . ILE A 1 70 ? -1.086 2.476 2.673 1.00 93.44 70 ILE A CA 1
ATOM 571 C C . ILE A 1 70 ? -1.942 1.521 3.512 1.00 93.44 70 ILE A C 1
ATOM 573 O O . ILE A 1 70 ? -3.079 1.858 3.830 1.00 93.44 70 ILE A O 1
ATOM 577 N N . PHE A 1 71 ? -1.403 0.354 3.874 1.00 94.56 71 PHE A N 1
ATOM 578 C CA . PHE A 1 71 ? -2.115 -0.636 4.678 1.00 94.56 71 PHE A CA 1
ATOM 579 C C . PHE A 1 71 ? -2.425 -0.121 6.087 1.00 94.56 71 PHE A C 1
ATOM 581 O O . PHE A 1 71 ? -3.573 -0.179 6.514 1.00 94.56 71 PHE A O 1
ATOM 588 N N . ASP A 1 72 ? -1.436 0.445 6.781 1.00 93.69 72 ASP A N 1
ATOM 589 C CA . ASP A 1 72 ? -1.608 1.012 8.121 1.00 93.69 72 ASP A CA 1
ATOM 590 C C . ASP A 1 72 ? -2.685 2.107 8.115 1.00 93.69 72 ASP A C 1
ATOM 592 O O . ASP A 1 72 ? -3.521 2.168 9.014 1.00 93.69 72 ASP A O 1
ATOM 596 N N . GLU A 1 73 ? -2.713 2.946 7.076 1.00 94.62 73 GLU A N 1
ATOM 597 C CA . GLU A 1 73 ? -3.735 3.983 6.928 1.00 94.62 73 GLU A CA 1
ATOM 598 C C . GLU A 1 73 ? -5.130 3.404 6.661 1.00 94.62 73 GLU A C 1
ATOM 600 O O . GLU A 1 73 ? -6.121 3.890 7.206 1.00 94.62 73 GLU A O 1
ATOM 605 N N . TYR A 1 74 ? -5.216 2.353 5.845 1.00 94.69 74 TYR A N 1
ATOM 606 C CA . TYR A 1 74 ? -6.464 1.633 5.608 1.00 94.69 74 TYR A CA 1
ATOM 607 C C . TYR A 1 74 ? -7.006 1.010 6.901 1.00 94.69 74 TYR A C 1
ATOM 609 O O . TYR A 1 74 ? -8.183 1.180 7.219 1.00 94.69 74 TYR A O 1
ATOM 617 N N . VAL A 1 75 ? -6.138 0.395 7.708 1.00 94.44 75 VAL A N 1
ATOM 618 C CA . VAL A 1 75 ? -6.489 -0.111 9.044 1.00 94.44 75 VAL A CA 1
ATOM 619 C C . VAL A 1 75 ? -6.910 1.028 9.979 1.00 94.44 75 VAL A C 1
ATOM 621 O O . VAL A 1 75 ? -7.912 0.903 10.679 1.00 94.44 75 VAL A O 1
ATOM 624 N N . ARG A 1 76 ? -6.217 2.175 9.953 1.00 94.19 76 ARG A N 1
ATOM 625 C CA . ARG A 1 76 ? -6.561 3.371 10.748 1.00 94.19 76 ARG A CA 1
ATOM 626 C C . ARG A 1 76 ? -7.959 3.916 10.428 1.00 94.19 76 ARG A C 1
ATOM 628 O O . ARG A 1 76 ? -8.581 4.538 11.285 1.00 94.19 76 ARG A O 1
ATOM 635 N N . LEU A 1 77 ? -8.438 3.715 9.201 1.00 94.25 77 LEU A N 1
ATOM 636 C CA . LEU A 1 77 ? -9.790 4.071 8.753 1.00 94.25 77 LEU A CA 1
ATOM 637 C C . LEU A 1 77 ? -10.816 2.945 8.956 1.00 94.25 77 LEU A C 1
ATOM 639 O O . LEU A 1 77 ? -11.904 3.001 8.394 1.00 94.25 77 LEU A O 1
ATOM 643 N N . GLY A 1 78 ? -10.488 1.932 9.760 1.00 93.88 78 GLY A N 1
ATOM 644 C CA . GLY A 1 78 ? -11.401 0.840 10.096 1.00 93.88 78 GLY A CA 1
ATOM 645 C C . GLY A 1 78 ? -11.553 -0.200 8.992 1.00 93.88 78 GLY A C 1
ATOM 646 O O . GLY A 1 78 ? -12.546 -0.917 8.981 1.00 93.88 78 GLY A O 1
ATOM 647 N N . GLN A 1 79 ? -10.599 -0.272 8.057 1.00 93.56 79 GLN A N 1
ATOM 648 C CA . GLN A 1 79 ? -10.658 -1.166 6.895 1.00 93.56 79 GLN A CA 1
ATOM 649 C C . GLN A 1 79 ? -11.918 -0.948 6.031 1.00 93.56 79 GLN A C 1
ATOM 651 O O . GLN A 1 79 ? -12.343 -1.834 5.290 1.00 93.56 79 GLN A O 1
ATOM 656 N N . ASP A 1 80 ? -12.505 0.248 6.074 1.00 94.12 80 ASP A N 1
ATOM 657 C CA . ASP A 1 80 ? -13.648 0.607 5.241 1.00 94.12 80 ASP A CA 1
ATOM 658 C C . ASP A 1 80 ? -13.159 1.237 3.930 1.00 94.12 80 ASP A C 1
ATOM 660 O O . ASP A 1 80 ? -12.512 2.289 3.908 1.00 94.12 80 ASP A O 1
ATOM 664 N N . GLU A 1 81 ? -13.461 0.574 2.811 1.00 92.94 81 GLU A N 1
ATOM 665 C CA . GLU A 1 81 ? -13.117 1.067 1.479 1.00 92.94 81 GLU A CA 1
ATOM 666 C C . GLU A 1 81 ? -13.793 2.413 1.172 1.00 92.94 81 GLU A C 1
ATOM 668 O O . GLU A 1 81 ? -13.152 3.303 0.612 1.00 92.94 81 GLU A O 1
ATOM 673 N N . ASN A 1 82 ? -15.058 2.593 1.549 1.00 93.50 82 ASN A N 1
ATOM 674 C CA . ASN A 1 82 ? -15.788 3.826 1.272 1.00 93.50 82 ASN A CA 1
ATOM 675 C C . ASN A 1 82 ? -15.182 4.991 2.048 1.00 93.50 82 ASN A C 1
ATOM 677 O O . ASN A 1 82 ? -14.966 6.064 1.483 1.00 93.50 82 ASN A O 1
ATOM 681 N N . GLU A 1 83 ? -14.844 4.768 3.318 1.00 94.50 83 GLU A N 1
ATOM 682 C CA . GLU A 1 83 ? -14.182 5.778 4.140 1.00 94.50 83 GLU A CA 1
ATOM 683 C C . GLU A 1 83 ? -12.786 6.113 3.597 1.00 94.50 83 GLU A C 1
ATOM 685 O O . GLU A 1 83 ? -12.411 7.287 3.497 1.00 94.50 83 GLU A O 1
ATOM 690 N N . PHE A 1 84 ? -12.037 5.097 3.158 1.00 93.69 84 PH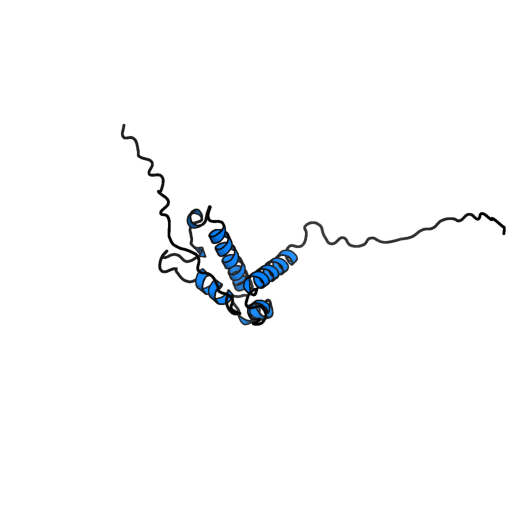E A N 1
ATOM 691 C CA . PHE A 1 84 ? -10.731 5.280 2.532 1.00 93.69 84 PHE A CA 1
ATOM 692 C C . PHE A 1 84 ? -10.818 6.120 1.254 1.00 93.69 84 PHE A C 1
ATOM 694 O O . PHE A 1 84 ? -10.052 7.070 1.085 1.00 93.69 84 PHE A O 1
ATOM 701 N N . LEU A 1 85 ? -11.772 5.826 0.369 1.00 92.19 85 LEU A N 1
ATOM 702 C CA . LEU A 1 85 ? -11.966 6.561 -0.883 1.00 92.19 85 LEU A CA 1
ATOM 703 C C . LEU A 1 85 ? -12.521 7.970 -0.663 1.00 92.19 85 LEU A C 1
ATOM 705 O O . LEU A 1 85 ? -12.126 8.897 -1.373 1.00 92.19 85 LEU A O 1
ATOM 709 N N . ARG A 1 86 ? -13.389 8.153 0.337 1.00 92.00 86 ARG A N 1
ATOM 710 C CA . ARG A 1 86 ? -13.903 9.467 0.741 1.00 92.00 86 ARG A CA 1
ATOM 711 C C . ARG A 1 86 ? -12.773 10.370 1.223 1.00 92.00 86 ARG A C 1
ATOM 713 O O . ARG A 1 86 ? -12.724 11.543 0.858 1.00 92.00 86 ARG A O 1
ATOM 720 N N . LYS A 1 87 ? -11.844 9.822 2.012 1.00 92.00 87 LYS A N 1
ATOM 721 C CA . LYS A 1 87 ? -10.679 10.562 2.510 1.00 92.00 87 LYS A CA 1
ATOM 722 C C . LYS A 1 87 ? -9.600 10.755 1.444 1.00 92.00 87 LYS A C 1
ATOM 724 O O . LYS A 1 87 ? -8.951 11.801 1.411 1.00 92.00 87 LYS A O 1
ATOM 729 N N . TYR A 1 88 ? -9.429 9.776 0.557 1.00 92.12 88 TYR A N 1
ATOM 730 C CA . TYR A 1 88 ? -8.401 9.760 -0.480 1.00 92.12 88 TYR A CA 1
ATOM 731 C C . TYR A 1 88 ? -8.993 9.554 -1.880 1.00 92.12 88 TYR A C 1
ATOM 733 O O . TYR A 1 88 ? -8.758 8.520 -2.512 1.00 92.12 88 TYR A O 1
ATOM 741 N N . PRO A 1 89 ? -9.673 10.563 -2.452 1.00 88.31 89 PRO A N 1
ATOM 742 C CA . PRO A 1 89 ? -10.291 10.434 -3.773 1.00 88.31 89 PRO A CA 1
ATOM 743 C C . PRO A 1 89 ? -9.266 10.167 -4.888 1.00 88.31 89 PRO A C 1
ATOM 745 O O . PRO A 1 89 ? -9.580 9.528 -5.892 1.00 88.31 89 PRO A O 1
ATOM 748 N N . ALA A 1 90 ? -8.006 10.581 -4.703 1.00 84.94 90 ALA A N 1
ATOM 749 C CA . ALA A 1 90 ? -6.905 10.281 -5.623 1.00 84.94 90 ALA A CA 1
ATOM 750 C C . ALA A 1 90 ? -6.645 8.772 -5.795 1.00 84.94 90 ALA A C 1
ATOM 752 O O . ALA A 1 90 ? -6.096 8.365 -6.819 1.00 84.94 90 ALA A O 1
ATOM 753 N N . ALA A 1 91 ? -7.059 7.946 -4.828 1.00 84.06 91 ALA A N 1
ATOM 754 C CA . ALA A 1 91 ? -6.922 6.498 -4.892 1.00 84.06 91 ALA A CA 1
ATOM 755 C C . ALA A 1 91 ? -7.780 5.876 -6.004 1.00 84.06 91 ALA A C 1
ATOM 757 O O . ALA A 1 91 ? -7.352 4.876 -6.572 1.00 84.06 91 ALA A O 1
ATOM 758 N N . ASN A 1 92 ? -8.927 6.489 -6.338 1.00 84.69 92 ASN A N 1
ATOM 759 C CA . ASN A 1 92 ? -9.876 6.023 -7.359 1.00 84.69 92 ASN A CA 1
ATOM 760 C C . ASN A 1 92 ? -10.015 6.984 -8.557 1.00 84.69 92 ASN A C 1
ATOM 762 O O . ASN A 1 92 ? -10.842 6.786 -9.444 1.00 84.69 92 ASN A O 1
ATOM 766 N N . ASN A 1 93 ? -9.205 8.042 -8.616 1.00 81.00 93 ASN A N 1
ATOM 767 C CA . ASN A 1 93 ? -9.289 9.001 -9.708 1.00 81.00 93 ASN A CA 1
ATOM 768 C C . ASN A 1 93 ? -8.600 8.454 -10.969 1.00 81.00 93 ASN A C 1
ATOM 770 O O . ASN A 1 93 ? -7.372 8.336 -11.031 1.00 81.00 93 ASN A O 1
ATOM 774 N N . TRP A 1 94 ? -9.396 8.143 -11.992 1.00 75.19 94 TRP A N 1
ATOM 775 C CA . TRP A 1 94 ? -8.906 7.580 -13.247 1.00 75.19 94 TRP A CA 1
ATOM 776 C C . TRP A 1 94 ? -8.011 8.543 -14.041 1.00 75.19 94 TRP A C 1
ATOM 778 O O . TRP A 1 94 ? -7.054 8.081 -14.661 1.00 75.19 94 TRP A O 1
ATOM 788 N N . TYR A 1 95 ? -8.227 9.863 -13.954 1.00 76.75 95 TYR A N 1
ATOM 789 C CA . TYR A 1 95 ? -7.368 10.873 -14.592 1.00 76.75 95 TYR A CA 1
ATOM 790 C C . TYR A 1 95 ? -5.957 10.914 -13.985 1.00 76.75 95 TYR A C 1
ATOM 792 O O . TYR A 1 95 ? -5.015 11.407 -14.604 1.00 76.75 95 TYR A O 1
ATOM 800 N N . LEU A 1 96 ? -5.784 10.376 -12.774 1.00 71.19 96 LEU 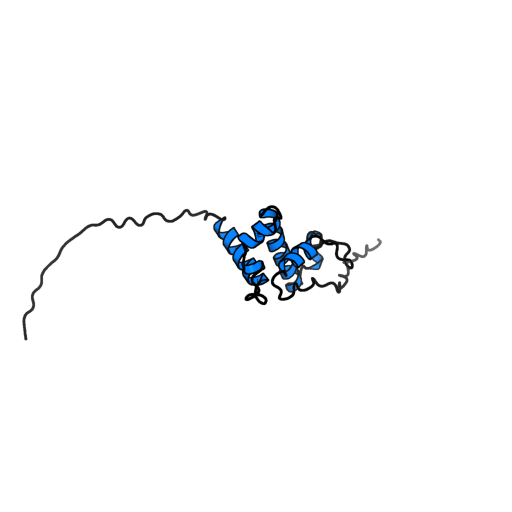A N 1
ATOM 801 C CA . LEU A 1 96 ? -4.502 10.311 -12.072 1.00 71.19 96 LEU A CA 1
ATOM 802 C C . LEU A 1 96 ? -3.875 8.912 -12.113 1.00 71.19 96 LEU A C 1
ATOM 804 O O . LEU A 1 96 ? -2.992 8.628 -11.312 1.00 71.19 96 LEU A O 1
ATOM 808 N N . THR A 1 97 ? -4.268 8.036 -13.041 1.00 66.06 97 THR A N 1
ATOM 809 C CA . THR A 1 97 ? -3.863 6.611 -13.090 1.00 66.06 97 THR A CA 1
ATOM 810 C C . THR A 1 97 ? -2.357 6.367 -12.949 1.00 66.06 97 THR A C 1
ATOM 812 O O . THR A 1 97 ? -1.939 5.470 -12.217 1.00 66.06 97 THR A O 1
ATOM 815 N N . ASN A 1 98 ? -1.521 7.199 -13.576 1.00 72.00 98 ASN A N 1
ATOM 816 C CA . ASN A 1 98 ? -0.057 7.080 -13.503 1.00 72.00 98 ASN A CA 1
ATOM 817 C C . ASN A 1 98 ? 0.551 7.632 -12.201 1.00 72.00 98 ASN A C 1
ATOM 819 O O . ASN A 1 98 ? 1.727 7.409 -11.922 1.00 72.00 98 ASN A O 1
ATOM 823 N N . LYS A 1 99 ? -0.229 8.385 -11.425 1.00 78.50 99 LYS A N 1
ATOM 824 C CA . LYS A 1 99 ? 0.198 9.111 -10.223 1.00 78.50 99 LYS A CA 1
ATOM 825 C C . LYS A 1 99 ? -0.614 8.726 -8.982 1.00 78.50 99 LYS A C 1
ATOM 827 O O . LYS A 1 99 ? -0.364 9.304 -7.930 1.00 78.50 99 LYS A O 1
ATOM 832 N N . SER A 1 100 ? -1.532 7.759 -9.075 1.00 81.81 100 SER A N 1
ATOM 833 C CA . SER A 1 100 ? -2.487 7.421 -8.012 1.00 81.81 100 SER A CA 1
ATOM 834 C C . SER A 1 100 ? -1.780 7.010 -6.722 1.00 81.81 100 SER A C 1
ATOM 836 O O . SER A 1 100 ? -2.046 7.590 -5.676 1.00 81.81 100 SER A O 1
ATOM 838 N N . ILE A 1 101 ? -0.805 6.097 -6.797 1.00 88.62 101 ILE A N 1
ATOM 839 C CA . ILE A 1 101 ? -0.029 5.648 -5.630 1.00 88.62 101 ILE A CA 1
ATOM 840 C C . ILE A 1 101 ? 0.876 6.757 -5.061 1.00 88.62 101 ILE A C 1
ATOM 842 O O . ILE A 1 101 ? 0.780 7.015 -3.861 1.00 88.62 101 ILE A O 1
ATOM 846 N N . PRO A 1 102 ? 1.719 7.460 -5.852 1.00 88.56 102 PRO A N 1
ATOM 847 C CA . PRO A 1 102 ? 2.499 8.582 -5.329 1.00 88.56 102 PRO A CA 1
ATOM 848 C C . PRO A 1 102 ? 1.642 9.676 -4.680 1.00 88.56 102 PRO A C 1
ATOM 850 O O . PRO A 1 102 ? 1.973 10.137 -3.591 1.00 88.56 102 PRO A O 1
ATOM 853 N N . LYS A 1 103 ? 0.522 10.058 -5.309 1.00 88.94 103 LYS A N 1
ATOM 854 C CA . LYS A 1 103 ? -0.396 11.079 -4.782 1.00 88.94 103 LYS A CA 1
ATOM 855 C C . LYS A 1 103 ? -1.124 10.612 -3.530 1.00 88.94 103 LYS A C 1
ATOM 857 O O . LYS A 1 103 ? -1.306 11.403 -2.611 1.00 88.94 103 LYS A O 1
ATOM 862 N N . LEU A 1 104 ? -1.499 9.337 -3.473 1.00 91.00 104 LEU A N 1
ATOM 863 C CA . LEU A 1 104 ? -2.058 8.728 -2.273 1.00 91.00 104 LEU A CA 1
ATOM 864 C C . LEU A 1 104 ? -1.058 8.804 -1.115 1.00 91.00 104 LEU A C 1
ATOM 866 O O . LEU A 1 104 ? -1.394 9.318 -0.057 1.00 91.00 104 LEU A O 1
ATOM 870 N N . LEU A 1 105 ? 0.187 8.372 -1.322 1.00 91.94 105 LEU A N 1
ATOM 871 C CA . LEU A 1 105 ? 1.228 8.433 -0.291 1.00 91.94 105 LEU A CA 1
ATOM 872 C C . LEU A 1 105 ? 1.507 9.867 0.176 1.00 91.94 105 LEU A C 1
ATOM 874 O O . LEU A 1 105 ? 1.685 10.096 1.370 1.00 91.94 105 LEU A O 1
ATOM 878 N N . GLU A 1 106 ? 1.534 10.828 -0.748 1.00 92.12 106 GLU A N 1
ATOM 879 C CA . GLU A 1 106 ? 1.669 12.255 -0.439 1.00 92.12 106 GLU A CA 1
ATOM 880 C C . GLU A 1 106 ? 0.511 12.743 0.447 1.00 92.12 106 GLU A C 1
ATOM 882 O O . GLU A 1 106 ? 0.749 13.355 1.489 1.00 92.12 106 GLU A O 1
ATOM 887 N N . ALA A 1 107 ? -0.730 12.394 0.096 1.00 91.50 107 ALA A N 1
ATOM 888 C CA . ALA A 1 107 ? -1.917 12.746 0.872 1.00 91.50 107 ALA A CA 1
ATOM 889 C C . ALA A 1 107 ? -1.922 12.107 2.272 1.00 91.50 107 ALA A C 1
ATOM 891 O O . ALA A 1 107 ? -2.256 12.777 3.250 1.00 91.50 107 ALA A O 1
ATOM 892 N N . ILE A 1 108 ? -1.512 10.839 2.391 1.00 92.69 108 ILE A N 1
ATOM 893 C CA . ILE A 1 108 ? -1.391 10.142 3.682 1.00 92.69 108 ILE A CA 1
ATOM 894 C C . ILE A 1 108 ? -0.345 10.836 4.559 1.00 92.69 108 ILE A C 1
ATOM 896 O O . ILE A 1 108 ? -0.626 11.178 5.707 1.00 92.69 108 ILE A O 1
ATOM 900 N N . ARG A 1 109 ? 0.845 11.115 4.011 1.00 90.69 109 ARG A N 1
ATOM 901 C CA . ARG A 1 109 ? 1.927 11.799 4.739 1.00 90.69 109 ARG A CA 1
ATOM 902 C C . ARG A 1 109 ? 1.499 13.171 5.239 1.00 90.69 109 ARG A C 1
ATOM 904 O O . ARG A 1 109 ? 1.765 13.497 6.389 1.00 90.69 109 ARG A O 1
ATOM 911 N N . TRP A 1 110 ? 0.823 13.945 4.395 1.00 88.56 110 TRP A N 1
ATOM 912 C CA . TRP A 1 110 ? 0.325 15.272 4.746 1.00 88.56 110 TRP A CA 1
ATOM 913 C C . TRP A 1 110 ? -0.761 15.232 5.827 1.00 88.56 110 TRP A C 1
ATOM 915 O O . TRP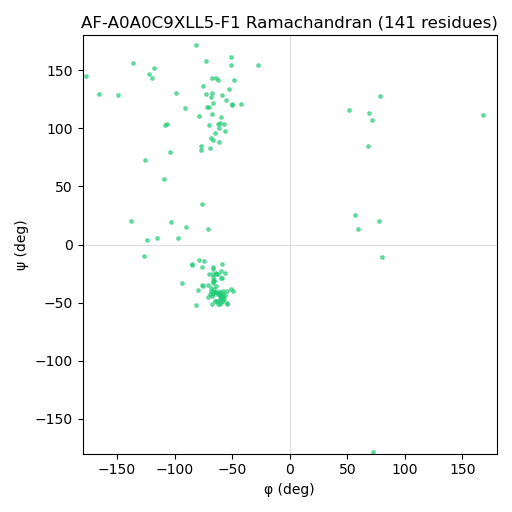 A 1 110 ? -0.791 16.073 6.725 1.00 88.56 110 TRP A O 1
ATOM 925 N N . ASN A 1 111 ? -1.649 14.240 5.772 1.00 86.75 111 ASN A N 1
ATOM 926 C CA . ASN A 1 111 ? -2.667 14.051 6.800 1.00 86.75 111 ASN A CA 1
ATOM 927 C C . ASN A 1 111 ? -2.034 13.659 8.150 1.00 86.75 111 ASN A C 1
ATOM 929 O O . ASN A 1 111 ? -2.408 14.191 9.196 1.00 86.75 111 ASN A O 1
ATOM 933 N N . ASN A 1 112 ? -1.029 12.784 8.126 1.00 81.94 112 ASN A N 1
ATOM 934 C CA . ASN A 1 112 ? -0.377 12.294 9.340 1.00 81.94 112 ASN A CA 1
ATOM 935 C C . ASN A 1 112 ? 0.558 13.348 9.954 1.00 81.94 112 ASN A C 1
ATOM 937 O O . ASN A 1 112 ? 0.580 13.500 11.173 1.00 81.94 112 ASN A O 1
ATOM 941 N N . SER A 1 113 ? 1.245 14.158 9.140 1.00 74.94 113 SER A N 1
ATOM 942 C CA . SER A 1 113 ? 2.078 15.263 9.635 1.00 74.94 113 SER A CA 1
ATOM 943 C C . SER A 1 113 ? 1.264 16.381 10.288 1.00 74.94 113 SER A C 1
ATOM 945 O O . SER A 1 113 ? 1.708 16.947 11.280 1.00 74.94 113 SER A O 1
ATOM 947 N N . ARG A 1 114 ? 0.043 16.656 9.811 1.00 60.47 114 ARG A N 1
ATOM 948 C CA . ARG A 1 114 ? -0.891 17.583 10.481 1.00 60.47 114 ARG A CA 1
ATOM 949 C C . ARG A 1 114 ? -1.386 17.078 11.835 1.00 60.47 114 ARG A C 1
ATOM 951 O O . ARG A 1 114 ? -1.834 17.878 12.649 1.00 60.47 114 ARG A O 1
ATOM 958 N N . THR A 1 115 ? -1.304 15.771 12.072 1.00 54.53 115 THR A N 1
ATOM 959 C CA . THR A 1 115 ? -1.665 15.158 13.359 1.00 54.53 115 THR A CA 1
ATOM 960 C C . THR A 1 115 ? -0.489 15.198 14.346 1.00 54.53 115 THR A C 1
ATOM 962 O O . THR A 1 115 ? -0.693 15.121 15.555 1.00 54.53 115 THR A O 1
ATOM 965 N N . CYS A 1 116 ? 0.740 15.413 13.862 1.00 46.53 116 CYS A N 1
ATOM 966 C CA . CYS A 1 116 ? 1.862 15.831 14.696 1.00 46.53 116 CYS A CA 1
ATOM 967 C C . CYS A 1 116 ? 1.724 17.325 15.007 1.00 46.53 116 CYS A C 1
ATOM 969 O O . CYS A 1 116 ? 2.356 18.172 14.376 1.00 46.53 116 CYS A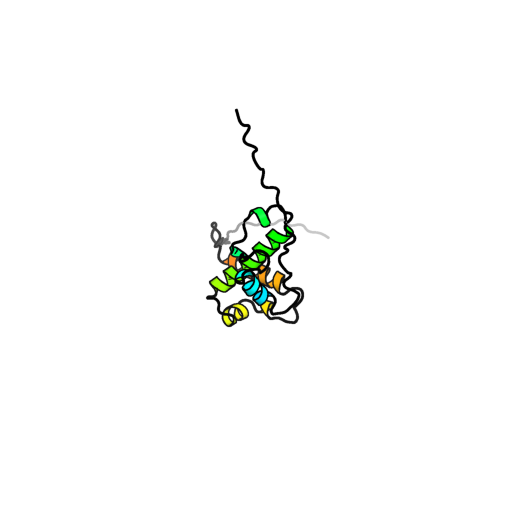 O 1
ATOM 971 N N . SER A 1 117 ? 0.890 17.653 15.996 1.00 47.53 117 SER A N 1
ATOM 972 C CA . SER A 1 117 ? 0.922 18.966 16.636 1.00 47.53 117 SER A CA 1
ATOM 973 C C . SER A 1 117 ? 2.366 19.275 17.033 1.00 47.53 117 SER A C 1
ATOM 975 O O . SER A 1 117 ? 2.997 18.507 17.765 1.00 47.53 117 SER A O 1
ATOM 977 N N . SER A 1 118 ? 2.905 20.369 16.509 1.00 51.88 118 SER A N 1
ATOM 978 C CA . SER A 1 118 ? 4.250 20.829 16.818 1.00 51.88 118 SER A CA 1
ATOM 979 C C . SER A 1 118 ? 4.440 20.943 18.334 1.00 51.88 118 SER A C 1
ATOM 981 O O . SER A 1 118 ? 3.619 21.524 19.041 1.00 51.88 118 SER A O 1
ATOM 983 N N . LYS A 1 119 ? 5.566 20.429 18.843 1.00 59.22 119 LYS A N 1
ATOM 984 C CA . LYS A 1 119 ? 6.009 20.626 20.239 1.00 59.22 119 LYS A CA 1
ATOM 985 C C . LYS A 1 119 ? 6.192 22.115 20.587 1.00 59.22 119 LYS A C 1
ATOM 987 O O . LYS A 1 119 ? 6.226 22.488 21.754 1.00 59.22 119 LYS A O 1
ATOM 992 N N . HIS A 1 120 ? 6.286 22.966 19.567 1.00 53.88 120 HIS A N 1
ATOM 993 C CA . HIS A 1 120 ? 6.260 24.418 19.670 1.00 53.88 120 HIS A CA 1
ATOM 994 C C . HIS A 1 120 ? 4.906 24.892 19.152 1.00 53.88 120 HIS A C 1
ATOM 996 O O . HIS A 1 120 ? 4.654 24.822 17.950 1.00 53.88 120 HIS A O 1
ATOM 1002 N N . GLY A 1 121 ? 4.012 25.268 20.067 1.00 44.53 121 GLY A N 1
ATOM 1003 C CA . GLY A 1 121 ? 2.646 25.681 19.757 1.00 44.53 121 GLY A CA 1
ATOM 1004 C C . GLY A 1 121 ? 2.568 26.760 18.676 1.00 44.53 121 GLY A C 1
ATOM 1005 O O . GLY A 1 121 ? 3.547 27.447 18.389 1.00 44.53 121 GLY A O 1
ATOM 1006 N N . MET A 1 122 ? 1.382 26.898 18.073 1.00 44.22 122 MET A N 1
ATOM 1007 C CA . MET A 1 122 ? 1.059 28.011 17.178 1.00 44.22 122 MET A CA 1
ATOM 1008 C C . MET A 1 122 ? 1.599 29.316 17.766 1.00 44.22 122 MET A C 1
ATOM 1010 O O . MET A 1 122 ? 1.206 29.690 18.872 1.00 44.22 122 MET A O 1
ATOM 1014 N N . ALA A 1 123 ? 2.467 30.004 17.023 1.00 46.31 123 ALA A N 1
ATOM 1015 C CA . ALA A 1 123 ? 2.833 31.381 17.307 1.00 46.31 123 ALA A CA 1
ATOM 1016 C C . ALA A 1 123 ? 1.558 32.231 17.204 1.00 46.31 123 ALA A C 1
ATOM 1018 O O . ALA A 1 123 ? 1.175 32.697 16.131 1.00 46.31 123 ALA A O 1
ATOM 1019 N N . ARG A 1 124 ? 0.836 32.347 18.320 1.00 50.81 124 ARG A N 1
ATOM 1020 C CA . ARG A 1 124 ? -0.215 33.338 18.484 1.00 50.81 124 ARG A CA 1
ATOM 1021 C C . ARG A 1 124 ? 0.459 34.690 18.649 1.00 50.81 124 ARG A C 1
ATOM 1023 O O . ARG A 1 124 ? 1.307 34.865 19.513 1.00 50.81 124 ARG A O 1
ATOM 1030 N N . GLU A 1 125 ? -0.023 35.621 17.836 1.00 50.44 125 GLU A N 1
ATOM 1031 C CA . GLU A 1 125 ? -0.086 37.046 18.140 1.00 50.44 125 GLU A CA 1
ATOM 1032 C C . GLU A 1 125 ? 1.262 37.774 18.233 1.00 50.44 125 GLU A C 1
ATOM 1034 O O . GLU A 1 125 ? 1.746 38.112 19.311 1.00 50.44 125 GLU A O 1
ATOM 1039 N N . HIS A 1 126 ? 1.777 38.206 17.079 1.00 43.94 126 HIS A N 1
ATOM 1040 C CA . HIS A 1 126 ? 2.419 39.519 17.055 1.00 43.94 126 HIS A CA 1
ATOM 1041 C C . HIS A 1 126 ? 1.324 40.574 17.252 1.00 43.94 126 HIS A C 1
ATOM 1043 O O . HIS A 1 126 ? 0.669 41.010 16.308 1.00 43.94 126 HIS A O 1
ATOM 1049 N N . LYS A 1 127 ? 1.096 40.938 18.518 1.00 46.53 127 LYS A N 1
ATOM 1050 C CA . LYS A 1 127 ? 0.380 42.155 18.903 1.00 46.53 127 LYS A CA 1
ATOM 1051 C C . LYS A 1 127 ? 1.166 43.353 18.379 1.00 46.53 127 LYS A C 1
ATOM 1053 O O . LYS A 1 127 ? 2.156 43.764 18.977 1.00 46.53 127 LYS A O 1
ATOM 1058 N N . SER A 1 128 ? 0.722 43.915 17.265 1.00 52.78 128 SER A N 1
ATOM 1059 C CA . SER A 1 128 ? 1.142 45.239 16.820 1.00 52.78 128 SER A CA 1
ATOM 1060 C C . SER A 1 128 ? 0.406 46.299 17.649 1.00 52.78 128 SER A C 1
ATOM 1062 O O . SER A 1 128 ? -0.633 46.794 17.234 1.00 52.78 128 SER A O 1
ATOM 1064 N N . ASN A 1 129 ? 0.940 46.633 18.827 1.00 43.56 129 ASN A N 1
ATOM 1065 C CA . ASN A 1 129 ? 0.646 47.887 19.532 1.00 43.56 129 ASN A CA 1
ATOM 1066 C C . ASN A 1 129 ? 1.917 48.745 19.423 1.00 43.56 129 ASN A C 1
ATOM 1068 O O . ASN A 1 129 ? 2.967 48.344 19.911 1.00 43.56 129 ASN A O 1
ATOM 1072 N N . SER A 1 130 ? 1.934 49.749 18.546 1.00 49.53 130 SER A N 1
ATOM 1073 C CA . SER A 1 130 ? 1.522 51.139 18.806 1.00 49.53 130 SER A CA 1
ATOM 1074 C C . SER A 1 130 ? 2.469 51.888 19.746 1.00 49.53 130 SER A C 1
ATOM 1076 O O . SER A 1 130 ? 2.521 51.579 20.935 1.00 49.53 130 SER A O 1
ATOM 1078 N N . SER A 1 131 ? 3.163 52.897 19.204 1.00 44.97 131 SER A N 1
ATOM 1079 C CA . SER A 1 131 ? 3.227 54.303 19.675 1.00 44.97 131 SER A CA 1
ATOM 1080 C C . SER A 1 131 ? 4.375 55.009 18.933 1.00 44.97 131 SER A C 1
ATOM 1082 O O . SER A 1 131 ? 5.505 54.540 18.951 1.00 44.97 131 SER A O 1
ATOM 1084 N N . GLN A 1 132 ? 4.063 55.965 18.051 1.00 46.03 132 GLN A N 1
ATOM 1085 C CA . GLN A 1 132 ? 4.267 57.408 18.275 1.00 46.03 132 GLN A CA 1
ATOM 1086 C C . GLN A 1 132 ? 5.692 57.789 18.721 1.00 46.03 132 GLN A C 1
ATOM 1088 O O . GLN A 1 132 ? 6.047 57.539 19.863 1.00 46.03 132 GLN A O 1
ATOM 1093 N N . SER A 1 133 ? 6.420 58.557 17.899 1.00 39.34 133 SER A N 1
ATOM 1094 C CA . SER A 1 133 ? 6.542 60.007 18.132 1.00 39.34 133 SER A CA 1
ATOM 1095 C C . SER A 1 133 ? 7.355 60.739 17.047 1.00 39.34 133 SER A C 1
ATOM 1097 O O . SER A 1 133 ? 8.377 60.263 16.565 1.00 39.34 133 SER A O 1
ATOM 1099 N N . SER A 1 134 ? 6.903 61.973 16.795 1.00 45.50 134 SER A N 1
ATOM 1100 C CA . SER A 1 134 ? 7.666 63.190 16.448 1.00 45.50 134 SER A CA 1
ATOM 1101 C C . SER A 1 134 ? 8.332 63.351 15.068 1.00 45.50 134 SER A C 1
ATOM 1103 O O . SER A 1 134 ? 9.407 62.832 14.791 1.00 45.50 134 SER A O 1
ATOM 1105 N N . LEU A 1 135 ? 7.692 64.236 14.289 1.00 48.88 135 LEU A N 1
ATOM 1106 C CA . LEU A 1 135 ? 8.264 65.297 13.440 1.00 48.88 135 LEU A CA 1
ATOM 1107 C C . LEU A 1 135 ? 9.634 65.837 13.930 1.00 48.88 135 LEU A C 1
ATOM 1109 O O . LEU A 1 135 ? 9.878 65.862 15.138 1.00 48.88 135 LEU A O 1
ATOM 1113 N N . PRO A 1 136 ? 10.469 66.388 13.028 1.00 51.72 136 PRO A N 1
ATOM 1114 C CA . PRO A 1 136 ? 10.354 67.828 12.770 1.00 51.72 136 PRO A CA 1
ATOM 1115 C C . PRO A 1 136 ? 10.410 68.238 11.291 1.00 51.72 136 PRO A C 1
ATOM 1117 O O . PRO A 1 136 ? 10.956 67.550 10.433 1.00 51.72 136 PRO A O 1
ATOM 1120 N N . GLU A 1 137 ? 9.823 69.412 11.046 1.00 49.22 137 GLU A N 1
ATOM 1121 C CA . GLU A 1 137 ? 9.951 70.233 9.844 1.00 49.22 137 GLU A CA 1
ATOM 1122 C C . GLU A 1 137 ? 11.412 70.421 9.425 1.00 49.22 137 GLU A C 1
ATOM 1124 O O . GLU A 1 137 ? 12.268 70.746 10.249 1.00 49.22 137 GLU A O 1
ATOM 1129 N N . THR A 1 138 ? 11.677 70.412 8.118 1.00 49.84 138 THR A N 1
ATOM 1130 C CA . THR A 1 138 ? 12.569 71.427 7.554 1.00 49.84 138 THR A CA 1
ATOM 1131 C C . THR A 1 138 ? 12.183 71.748 6.115 1.00 49.84 138 THR A C 1
ATOM 1133 O O . THR A 1 138 ? 11.984 70.875 5.276 1.00 49.84 138 THR A O 1
ATOM 1136 N N . LYS A 1 139 ? 12.034 73.053 5.912 1.00 49.78 139 LYS A N 1
ATOM 1137 C CA . LYS A 1 139 ? 11.831 73.824 4.687 1.00 49.78 139 LYS A CA 1
ATOM 1138 C C . LYS A 1 139 ? 12.881 73.459 3.634 1.00 49.78 139 LYS A C 1
ATOM 1140 O O . LYS A 1 139 ? 13.967 73.074 4.043 1.00 49.78 139 LYS A O 1
ATOM 1145 N N . ASN A 1 140 ? 12.578 73.648 2.345 1.00 49.84 140 ASN A N 1
ATOM 1146 C CA . ASN A 1 140 ? 13.483 74.244 1.350 1.00 49.84 140 ASN A CA 1
ATOM 1147 C C . ASN A 1 140 ? 12.695 74.640 0.087 1.00 49.84 140 ASN A C 1
ATOM 1149 O O . ASN A 1 140 ? 11.900 73.865 -0.439 1.00 49.84 140 ASN A O 1
ATOM 1153 N N . GLU A 1 141 ? 12.915 75.885 -0.319 1.00 56.34 141 GLU A N 1
ATOM 1154 C CA . GLU A 1 141 ? 12.386 76.604 -1.477 1.00 56.34 141 GLU A CA 1
ATOM 1155 C C . GLU A 1 141 ? 13.161 76.275 -2.769 1.00 56.34 141 GLU A C 1
ATOM 1157 O O . GLU A 1 141 ? 14.296 75.801 -2.699 1.00 56.34 141 GLU A O 1
ATOM 1162 N N . THR A 1 142 ? 12.617 76.757 -3.900 1.00 51.19 142 THR A N 1
ATOM 1163 C CA . THR A 1 142 ? 13.286 77.076 -5.192 1.00 51.19 142 THR A CA 1
ATOM 1164 C C . THR A 1 142 ? 13.592 75.859 -6.080 1.00 51.19 142 THR A C 1
ATOM 1166 O O . THR A 1 142 ? 14.154 74.877 -5.616 1.00 51.19 142 THR A O 1
ATOM 1169 N N . GLU A 1 143 ? 13.206 75.806 -7.356 1.00 48.34 143 GLU A N 1
ATOM 1170 C CA . GLU A 1 143 ? 13.076 76.838 -8.402 1.00 48.34 143 GLU A CA 1
ATOM 1171 C C . GLU A 1 143 ? 11.992 76.444 -9.425 1.00 48.34 143 GLU A C 1
ATOM 1173 O O . GLU A 1 143 ? 11.830 75.224 -9.670 1.00 48.34 143 GLU A O 1
#

Mean predicted aligned error: 14.23 Å

Sequence (143 aa):
SEAGSIIAPTFQHFNFAIPDLGRTCSAWKRVIKQWEEVNPVTKHTLKDWLEEWYKGRSAMASKQIQRKTIFDEYVRLGQDENEFLRKYPAANNWYLTNKSIPKLLEAIRWNNSRTCSSKHGMAREHKSNSSQSSLPETKNETE

Foldseek 3Di:
DDDPPPPPPPPDPDPDAQDDLALALQSLVVLVVQQPDQDPRVSHRLVPDDPVVCVVVVVRVVVSVLSVLSNVVCVVQVVDPVSLCVQQVLSRDGVCSNCSSVSSSVSSVVVVVVVPQDPDHPPPDPDPDDDDDDDDDDDDDDD

pLDDT: mean 74.56, std 17.83, range [39.34, 94.69]